Protein AF-A0A6S7GUF4-F1 (afdb_monomer)

Mean predicted aligned error: 10.53 Å

Structure (mmCIF, N/CA/C/O backbone):
data_AF-A0A6S7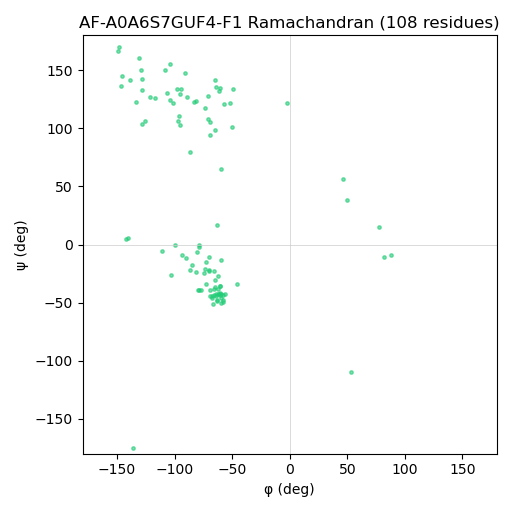GUF4-F1
#
_entry.id   AF-A0A6S7GUF4-F1
#
loop_
_atom_site.group_PDB
_atom_site.id
_atom_site.type_symbol
_atom_site.label_atom_id
_atom_site.label_alt_id
_atom_site.label_comp_id
_atom_site.label_asym_id
_atom_site.label_entity_id
_atom_site.label_seq_id
_atom_site.pdbx_PDB_ins_code
_atom_site.Cartn_x
_atom_site.Cartn_y
_atom_site.Cartn_z
_atom_site.occupancy
_atom_site.B_iso_or_equiv
_atom_site.auth_seq_id
_atom_site.auth_comp_id
_atom_site.auth_asym_id
_atom_site.auth_atom_id
_atom_site.pdbx_PDB_model_num
ATOM 1 N N . MET A 1 1 ? 3.528 -19.645 -3.936 1.00 54.62 1 MET A N 1
ATOM 2 C CA . MET A 1 1 ? 2.900 -18.319 -4.107 1.00 54.62 1 MET A CA 1
ATOM 3 C C . MET A 1 1 ? 3.266 -17.517 -2.875 1.00 54.62 1 MET A C 1
ATOM 5 O O . MET A 1 1 ? 3.161 -18.078 -1.792 1.00 54.62 1 MET A O 1
ATOM 9 N N . LEU A 1 2 ? 3.799 -16.303 -3.027 1.00 72.25 2 LEU A N 1
ATOM 10 C CA . LEU A 1 2 ? 3.967 -15.401 -1.884 1.00 72.25 2 LEU A CA 1
ATOM 11 C C . LEU A 1 2 ? 2.572 -15.053 -1.353 1.00 72.25 2 LEU A C 1
ATOM 13 O O . LEU A 1 2 ? 1.657 -14.829 -2.145 1.00 72.25 2 LEU A O 1
ATOM 17 N N . GLU A 1 3 ? 2.402 -15.078 -0.036 1.00 84.50 3 GLU A N 1
ATOM 18 C CA . GLU A 1 3 ? 1.132 -14.745 0.604 1.00 84.50 3 GLU A CA 1
ATOM 19 C C . GLU A 1 3 ? 0.745 -13.294 0.269 1.00 84.50 3 GLU A C 1
ATOM 21 O O . GLU A 1 3 ? 1.594 -12.404 0.269 1.00 84.50 3 GLU A O 1
ATOM 26 N N . GLY A 1 4 ? -0.519 -13.073 -0.097 1.00 86.19 4 GLY A N 1
ATOM 27 C CA . GLY A 1 4 ? -1.049 -11.748 -0.433 1.00 86.19 4 GLY A CA 1
ATOM 28 C C . GLY A 1 4 ? -0.916 -11.301 -1.895 1.00 86.19 4 GLY A C 1
ATOM 29 O O . GLY A 1 4 ? -1.541 -10.312 -2.261 1.00 86.19 4 GLY A O 1
ATOM 30 N N . PHE A 1 5 ? -0.184 -12.004 -2.766 1.00 90.00 5 PHE A N 1
ATOM 31 C CA . PHE A 1 5 ? -0.144 -11.668 -4.200 1.00 90.00 5 PHE A CA 1
ATOM 32 C C . PHE A 1 5 ? -1.156 -12.475 -5.015 1.00 90.00 5 PHE A C 1
ATOM 34 O O . PHE A 1 5 ? -1.193 -13.699 -4.913 1.00 90.00 5 PHE A O 1
ATOM 41 N N . TYR A 1 6 ? -1.899 -11.810 -5.900 1.00 89.25 6 TYR A N 1
ATOM 42 C CA . TYR A 1 6 ? -2.685 -12.415 -6.974 1.00 89.25 6 TYR A CA 1
ATOM 43 C C . TYR A 1 6 ? -2.336 -11.740 -8.302 1.00 89.25 6 TYR A C 1
ATOM 45 O O . TYR A 1 6 ? -2.788 -10.636 -8.580 1.00 89.25 6 TYR A O 1
ATOM 53 N N . VAL A 1 7 ? -1.541 -12.418 -9.134 1.00 87.75 7 VAL A N 1
ATOM 54 C CA . VAL A 1 7 ? -1.022 -11.864 -10.398 1.00 87.75 7 VAL A CA 1
ATOM 55 C C . VAL A 1 7 ? -0.321 -10.519 -10.140 1.00 87.75 7 VAL A C 1
ATOM 57 O O . VAL A 1 7 ? 0.744 -10.516 -9.529 1.00 87.75 7 VAL A O 1
ATOM 60 N N . ASP A 1 8 ? -0.903 -9.405 -10.574 1.00 86.94 8 ASP A N 1
ATOM 61 C CA . ASP A 1 8 ? -0.401 -8.041 -10.419 1.00 86.94 8 ASP A CA 1
ATOM 62 C C . ASP A 1 8 ? -0.941 -7.314 -9.173 1.00 86.94 8 ASP A C 1
ATOM 64 O O . ASP A 1 8 ? -0.421 -6.257 -8.813 1.00 86.94 8 ASP A O 1
ATOM 68 N N . ASP A 1 9 ? -1.928 -7.886 -8.475 1.00 89.25 9 ASP A N 1
ATOM 69 C CA . ASP A 1 9 ? -2.496 -7.325 -7.250 1.00 89.25 9 ASP A CA 1
ATOM 70 C C . ASP A 1 9 ? -1.738 -7.813 -6.000 1.00 89.25 9 ASP A C 1
ATOM 72 O O . ASP A 1 9 ? -1.620 -9.014 -5.750 1.00 89.25 9 ASP A O 1
ATOM 76 N N . LEU A 1 10 ? -1.286 -6.873 -5.162 1.00 92.56 10 LEU A N 1
ATOM 77 C CA . LEU A 1 10 ? -0.838 -7.131 -3.789 1.00 92.56 10 LEU A CA 1
ATOM 78 C C . LEU A 1 10 ? -1.950 -6.736 -2.808 1.00 92.56 10 LEU A C 1
ATOM 80 O O . LEU A 1 10 ? -2.352 -5.575 -2.747 1.00 92.56 10 LEU A O 1
ATOM 84 N N . VAL A 1 11 ? -2.402 -7.693 -2.002 1.00 92.69 11 VAL A N 1
ATOM 85 C CA . VAL A 1 11 ? -3.376 -7.514 -0.922 1.00 92.69 11 VAL A CA 1
ATOM 86 C C . VAL A 1 11 ? -2.773 -8.064 0.365 1.00 92.69 11 VAL A C 1
ATOM 88 O O . VAL A 1 11 ? -2.651 -9.271 0.548 1.00 92.69 11 VAL A O 1
ATOM 91 N N . SER A 1 12 ? -2.375 -7.167 1.262 1.00 91.81 12 SER A N 1
ATOM 92 C CA . SER A 1 12 ? -1.735 -7.508 2.535 1.00 91.81 12 SER A CA 1
ATOM 93 C C . SER A 1 12 ? -2.094 -6.474 3.604 1.00 91.81 12 SER A C 1
ATOM 95 O O . SER A 1 12 ? -2.664 -5.428 3.294 1.00 91.81 12 SER A O 1
ATOM 97 N N . GLY A 1 13 ? -1.759 -6.764 4.861 1.00 91.94 13 GLY A N 1
ATOM 98 C CA . GLY A 1 13 ? -1.951 -5.870 6.002 1.00 91.94 13 GLY A CA 1
ATOM 99 C C . GLY A 1 13 ? -0.740 -5.838 6.936 1.00 91.94 13 GLY A C 1
ATOM 100 O O . GLY A 1 13 ? 0.291 -6.448 6.654 1.00 91.94 13 GLY A O 1
ATOM 101 N N . GLY A 1 14 ? -0.886 -5.120 8.047 1.00 92.19 14 GLY A N 1
ATOM 102 C CA . GLY A 1 14 ? 0.094 -5.005 9.127 1.00 92.19 14 GLY A CA 1
ATOM 103 C C . GLY A 1 14 ? -0.614 -4.795 10.465 1.00 92.19 14 GLY A C 1
ATOM 104 O O . GLY A 1 14 ? -1.815 -4.525 10.491 1.00 92.19 14 GLY A O 1
ATOM 105 N N . ASN A 1 15 ? 0.111 -4.943 11.576 1.00 94.19 15 ASN A N 1
ATOM 106 C CA . ASN A 1 15 ? -0.472 -4.782 12.914 1.00 94.19 15 ASN A CA 1
ATOM 107 C C . ASN A 1 15 ? -0.576 -3.307 13.323 1.00 94.19 15 ASN A C 1
ATOM 109 O O . ASN A 1 15 ? -1.391 -2.958 14.176 1.00 94.19 15 ASN A O 1
ATOM 113 N N . THR A 1 16 ? 0.259 -2.454 12.727 1.00 95.12 16 THR A N 1
ATOM 114 C CA . THR A 1 16 ? 0.326 -1.012 12.982 1.00 95.12 16 THR A CA 1
ATOM 115 C C . THR A 1 16 ? 0.308 -0.217 11.678 1.00 95.12 16 THR A C 1
ATOM 117 O O . THR A 1 16 ? 0.617 -0.742 10.603 1.00 95.12 16 THR A O 1
ATOM 120 N N . SER A 1 17 ? -0.037 1.069 11.764 1.00 94.31 17 SER A N 1
ATOM 121 C CA . SER A 1 17 ? 0.014 1.986 10.622 1.00 94.31 17 SER A CA 1
ATOM 122 C C . SER A 1 17 ? 1.439 2.102 10.066 1.00 94.31 17 SER A C 1
ATOM 124 O O . SER A 1 17 ? 1.636 2.181 8.855 1.00 94.31 17 SER A O 1
ATOM 126 N N . GLU A 1 18 ? 2.444 2.056 10.939 1.00 94.81 18 GLU A N 1
ATOM 127 C CA . GLU A 1 18 ? 3.860 2.082 10.583 1.00 94.81 18 GLU A CA 1
ATOM 128 C C . GLU A 1 18 ? 4.273 0.845 9.776 1.00 94.81 18 GLU A C 1
ATOM 130 O O . GLU A 1 18 ? 4.957 0.995 8.762 1.00 94.81 18 GLU A O 1
ATOM 135 N N . ASP A 1 19 ? 3.810 -0.352 10.159 1.00 94.88 19 ASP A N 1
ATOM 136 C CA . ASP A 1 19 ? 4.081 -1.589 9.408 1.00 94.88 19 ASP A CA 1
ATOM 137 C C . ASP A 1 19 ? 3.547 -1.494 7.971 1.00 94.88 19 ASP A C 1
ATOM 139 O O . ASP A 1 19 ? 4.209 -1.888 7.009 1.00 94.88 19 ASP A O 1
ATOM 143 N N . VAL A 1 20 ? 2.339 -0.946 7.811 1.00 94.50 20 VAL A N 1
ATOM 144 C CA . VAL A 1 20 ? 1.695 -0.798 6.497 1.00 94.50 20 VAL A CA 1
ATOM 145 C C . VAL A 1 20 ? 2.361 0.307 5.671 1.00 94.50 20 VAL A C 1
ATOM 147 O O . VAL A 1 20 ? 2.476 0.177 4.450 1.00 94.50 20 VAL A O 1
ATOM 150 N N . LEU A 1 21 ? 2.839 1.380 6.307 1.00 93.94 21 LEU A N 1
ATOM 151 C CA . LEU A 1 21 ? 3.608 2.427 5.631 1.00 93.94 21 LEU A CA 1
ATOM 152 C C . LEU A 1 21 ? 4.957 1.901 5.127 1.00 93.94 21 LEU A C 1
ATOM 154 O O . LEU A 1 21 ? 5.350 2.186 3.995 1.00 93.94 21 LEU A O 1
ATOM 158 N N . ASP A 1 22 ? 5.656 1.116 5.945 1.00 94.81 22 ASP A N 1
ATOM 159 C CA . ASP A 1 22 ? 6.893 0.443 5.552 1.00 94.81 22 ASP A CA 1
ATOM 160 C C . ASP A 1 22 ? 6.649 -0.536 4.391 1.00 94.81 22 ASP A C 1
ATOM 162 O O . ASP A 1 22 ? 7.394 -0.525 3.408 1.00 94.81 22 ASP A O 1
ATOM 166 N N . LEU A 1 23 ? 5.553 -1.303 4.435 1.00 94.00 23 LEU A N 1
ATOM 167 C CA . LEU A 1 23 ? 5.131 -2.165 3.328 1.00 94.00 23 LEU A CA 1
ATOM 168 C C . LEU A 1 23 ? 4.911 -1.371 2.030 1.00 94.00 23 LEU A C 1
ATOM 170 O O . LEU A 1 23 ? 5.423 -1.772 0.983 1.00 94.00 23 LEU A O 1
ATOM 174 N N . TYR A 1 24 ? 4.192 -0.246 2.090 1.00 93.88 24 TYR A N 1
ATOM 175 C CA . TYR A 1 24 ? 3.980 0.638 0.939 1.00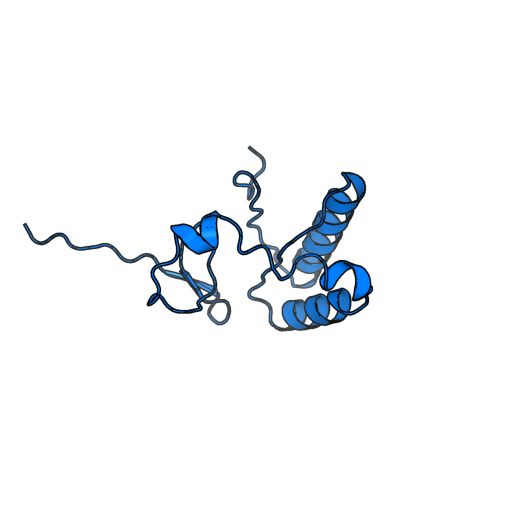 93.88 24 TYR A CA 1
ATOM 176 C C . TYR A 1 24 ? 5.309 1.140 0.356 1.00 93.88 24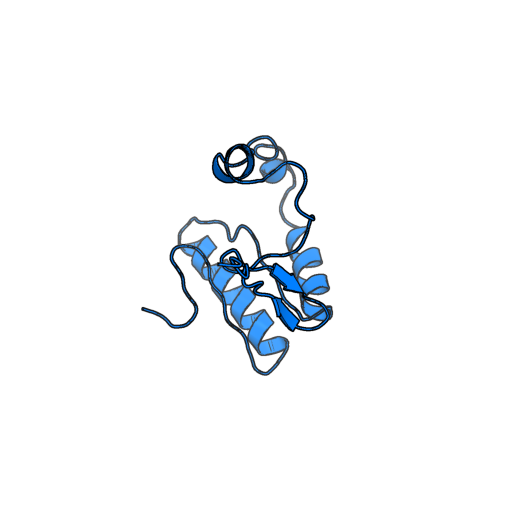 TYR A C 1
ATOM 178 O O . TYR A 1 24 ? 5.546 1.013 -0.847 1.00 93.88 24 TYR A O 1
ATOM 186 N N . ASN A 1 25 ? 6.204 1.655 1.204 1.00 93.75 25 ASN A N 1
ATOM 187 C CA . ASN A 1 25 ? 7.499 2.185 0.771 1.00 93.75 25 ASN A CA 1
ATOM 188 C C . ASN A 1 25 ? 8.373 1.100 0.129 1.00 93.75 25 ASN A C 1
ATOM 190 O O . ASN A 1 25 ? 8.976 1.327 -0.923 1.00 93.75 25 ASN A O 1
ATOM 194 N N . LYS A 1 26 ? 8.403 -0.100 0.720 1.00 94.12 26 LYS A N 1
ATOM 195 C CA . LYS A 1 26 ? 9.110 -1.259 0.163 1.00 94.12 26 LYS A CA 1
ATOM 196 C C . LYS A 1 26 ? 8.525 -1.676 -1.180 1.00 94.12 26 LYS A C 1
ATOM 198 O O . LYS A 1 26 ? 9.283 -1.842 -2.131 1.00 94.12 26 LYS A O 1
ATOM 203 N N . ALA A 1 27 ? 7.203 -1.810 -1.286 1.00 92.75 27 ALA A N 1
ATOM 204 C CA . ALA A 1 27 ? 6.541 -2.176 -2.535 1.00 92.75 27 ALA A CA 1
ATOM 205 C C . ALA A 1 27 ? 6.838 -1.158 -3.645 1.00 92.75 27 ALA A C 1
ATOM 207 O O . ALA A 1 27 ? 7.223 -1.542 -4.749 1.00 92.75 27 ALA A O 1
ATOM 208 N N . ARG A 1 28 ? 6.741 0.140 -3.339 1.00 92.12 28 ARG A N 1
ATOM 209 C CA . ARG A 1 28 ? 7.072 1.221 -4.272 1.00 92.12 28 ARG A CA 1
ATOM 210 C C . ARG A 1 28 ? 8.526 1.149 -4.739 1.00 92.12 28 ARG A C 1
ATOM 212 O O . ARG A 1 28 ? 8.765 1.137 -5.941 1.00 92.12 28 ARG A O 1
ATOM 219 N N . SER A 1 29 ? 9.475 1.033 -3.810 1.00 93.81 29 SER A N 1
ATOM 220 C CA . SER A 1 29 ? 10.904 0.954 -4.134 1.00 93.81 29 SER A CA 1
ATOM 221 C C . SER A 1 29 ? 11.254 -0.282 -4.972 1.00 93.81 29 SER A C 1
ATOM 223 O O . SER A 1 29 ? 12.059 -0.186 -5.896 1.00 93.81 29 SER A O 1
ATOM 225 N N . GLN A 1 30 ? 10.634 -1.435 -4.696 1.00 93.44 30 GLN A N 1
ATOM 226 C CA . GLN A 1 30 ? 10.843 -2.659 -5.479 1.00 93.44 30 GLN A CA 1
ATOM 227 C C . GLN A 1 30 ? 10.255 -2.555 -6.892 1.00 93.44 30 GLN A C 1
ATOM 229 O O . GLN A 1 30 ? 10.878 -3.003 -7.851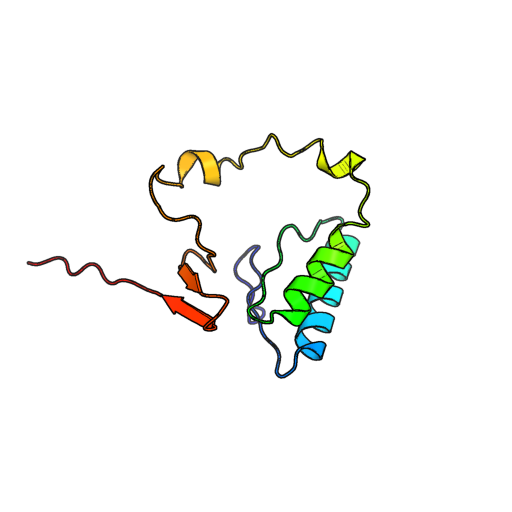 1.00 93.44 30 GLN A O 1
ATOM 234 N N . MET A 1 31 ? 9.083 -1.933 -7.046 1.00 91.94 31 MET A N 1
ATOM 235 C CA . MET A 1 31 ? 8.517 -1.664 -8.372 1.00 91.94 31 MET A CA 1
ATOM 236 C C . MET A 1 31 ? 9.422 -0.715 -9.163 1.00 91.94 31 MET A C 1
ATOM 238 O O . MET A 1 31 ? 9.780 -1.023 -10.299 1.00 91.94 31 MET A O 1
ATOM 242 N N . GLU A 1 32 ? 9.855 0.386 -8.541 1.00 92.94 32 GLU A N 1
ATOM 243 C CA . GLU A 1 32 ? 10.745 1.376 -9.158 1.00 92.94 32 GLU A CA 1
ATOM 244 C C . GLU A 1 32 ? 12.094 0.761 -9.566 1.00 92.94 32 GLU A C 1
ATOM 246 O O . GLU A 1 32 ? 12.573 1.022 -10.671 1.00 92.94 32 GLU A O 1
ATOM 251 N N . SER A 1 33 ? 12.685 -0.107 -8.735 1.00 95.44 33 SER A N 1
ATOM 252 C CA . SER A 1 33 ? 13.946 -0.795 -9.059 1.00 95.44 33 SER A CA 1
ATOM 253 C C . SER A 1 33 ? 13.811 -1.751 -10.250 1.00 95.44 33 SER A C 1
ATOM 255 O O . SER A 1 33 ? 14.754 -1.910 -11.027 1.00 95.44 33 SER A O 1
ATOM 257 N N . GLY A 1 34 ? 12.626 -2.337 -10.436 1.00 92.94 34 GLY A N 1
ATOM 258 C CA . GLY A 1 34 ? 12.272 -3.142 -11.603 1.00 92.94 34 GLY A CA 1
ATOM 259 C C . GLY A 1 34 ? 11.903 -2.328 -12.848 1.00 92.94 34 GLY A C 1
ATOM 260 O O . GLY A 1 34 ? 11.615 -2.922 -13.884 1.00 92.94 34 GLY A O 1
ATOM 261 N N . GLY A 1 35 ? 11.893 -0.992 -12.774 1.00 91.88 35 GLY A N 1
ATOM 262 C CA . GLY A 1 35 ? 11.457 -0.119 -13.869 1.00 91.88 35 GLY A CA 1
ATOM 263 C C . GLY A 1 35 ? 9.935 -0.028 -14.026 1.00 91.88 35 GLY A C 1
ATOM 264 O O . GLY A 1 35 ? 9.449 0.435 -15.057 1.00 91.88 35 GLY A O 1
ATOM 265 N N . PHE A 1 36 ? 9.177 -0.456 -13.016 1.00 88.81 36 PHE A N 1
ATOM 266 C CA . PHE A 1 36 ? 7.721 -0.380 -12.981 1.00 88.81 36 PHE A CA 1
ATOM 267 C C . PHE A 1 36 ? 7.250 0.751 -12.067 1.00 88.81 36 PHE A C 1
ATOM 269 O O . PHE A 1 36 ? 7.914 1.147 -11.111 1.00 88.81 36 PHE A O 1
ATOM 276 N N . ARG A 1 37 ? 6.043 1.253 -12.326 1.00 87.50 37 ARG A N 1
ATOM 277 C CA . ARG A 1 37 ? 5.360 2.182 -11.427 1.00 87.50 37 ARG A CA 1
ATOM 278 C C . ARG A 1 37 ? 4.364 1.416 -10.563 1.00 87.50 37 ARG A C 1
ATOM 280 O O . ARG A 1 37 ? 3.558 0.648 -11.083 1.00 87.50 37 ARG A O 1
ATOM 287 N N . LEU A 1 38 ? 4.353 1.683 -9.258 1.00 88.88 38 LEU A N 1
ATOM 288 C CA . LEU A 1 38 ? 3.230 1.291 -8.407 1.00 88.88 38 LEU A CA 1
ATOM 289 C C . LEU A 1 38 ? 2.017 2.160 -8.782 1.00 88.88 38 LEU A C 1
ATOM 291 O O . LEU A 1 38 ? 1.995 3.358 -8.512 1.00 88.88 38 LEU A O 1
ATOM 295 N N . HIS A 1 39 ? 1.045 1.584 -9.493 1.00 83.69 39 HIS A N 1
ATOM 296 C CA . HIS A 1 39 ? -0.022 2.362 -10.134 1.00 83.69 39 HIS A CA 1
ATOM 297 C C . HIS A 1 39 ? -1.116 2.847 -9.181 1.00 83.69 39 HIS A C 1
ATOM 299 O O . HIS A 1 39 ? -1.656 3.933 -9.386 1.00 83.69 39 HIS A O 1
ATOM 305 N N . LYS A 1 40 ? -1.516 2.019 -8.211 1.00 86.00 40 LYS A N 1
ATOM 306 C CA . LYS A 1 40 ? -2.607 2.315 -7.275 1.00 86.00 40 LYS A CA 1
ATOM 307 C C . LYS A 1 40 ? -2.297 1.686 -5.926 1.00 86.00 40 LYS A C 1
ATOM 309 O O . LYS A 1 40 ? -1.930 0.517 -5.873 1.00 86.00 40 LYS A O 1
ATOM 314 N N . TRP A 1 41 ? -2.530 2.437 -4.857 1.00 90.62 41 TRP A N 1
ATOM 315 C CA . TRP A 1 41 ? -2.494 1.940 -3.487 1.00 90.62 41 TRP A CA 1
ATOM 316 C C . TRP A 1 41 ? -3.784 2.321 -2.761 1.00 90.62 41 TRP A C 1
ATOM 318 O O . TRP A 1 41 ? -4.328 3.405 -2.972 1.00 90.62 41 TRP A O 1
ATOM 328 N N . LYS A 1 42 ? -4.297 1.425 -1.916 1.00 91.31 42 LYS A N 1
ATOM 329 C CA . LYS A 1 42 ? -5.501 1.652 -1.106 1.00 91.31 42 LYS A CA 1
ATOM 330 C C . LYS A 1 42 ? -5.286 1.085 0.287 1.00 91.31 42 LYS A C 1
ATOM 33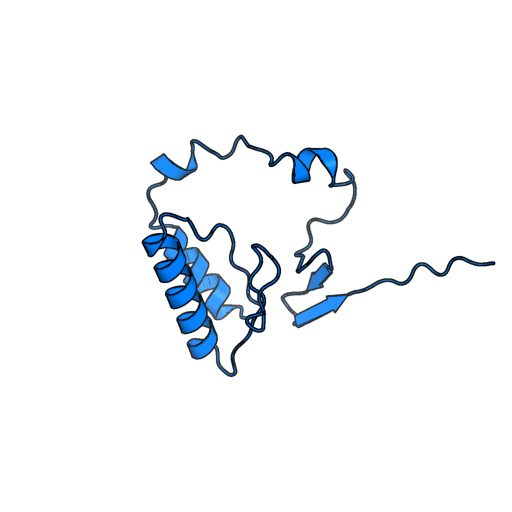2 O O . LYS A 1 42 ? -4.705 0.018 0.433 1.00 91.31 42 LYS A O 1
ATOM 337 N N . THR A 1 43 ? -5.789 1.787 1.296 1.00 93.12 43 THR A N 1
ATOM 338 C CA . THR A 1 43 ? -5.709 1.371 2.700 1.00 93.12 43 THR A CA 1
ATOM 339 C C . THR A 1 43 ? -6.959 1.813 3.461 1.00 93.12 43 THR A C 1
ATOM 341 O O . THR A 1 43 ? -7.543 2.863 3.162 1.00 93.12 43 THR A O 1
ATOM 344 N N . ASN A 1 44 ? -7.400 0.990 4.414 1.00 93.94 44 ASN A N 1
ATOM 345 C CA . ASN A 1 44 ? -8.486 1.289 5.354 1.00 93.94 44 ASN A CA 1
ATOM 346 C C . ASN A 1 44 ? -8.070 2.369 6.379 1.00 93.94 44 ASN A C 1
ATOM 348 O O . ASN A 1 44 ? -8.933 3.096 6.879 1.00 93.94 44 ASN A O 1
ATOM 352 N N . ASP A 1 45 ? -6.769 2.565 6.597 1.00 94.25 45 ASP A N 1
ATOM 353 C CA . ASP A 1 45 ? -6.222 3.554 7.523 1.00 94.25 45 ASP A CA 1
ATOM 354 C C . ASP A 1 45 ? -6.346 5.000 6.977 1.00 94.25 45 ASP A C 1
ATOM 356 O O . ASP A 1 45 ? -5.770 5.329 5.933 1.00 94.25 45 ASP A O 1
ATOM 360 N N . PRO A 1 46 ? -7.093 5.897 7.652 1.00 92.12 46 PRO A N 1
ATOM 361 C CA . PRO A 1 46 ? -7.275 7.277 7.204 1.00 92.12 46 PRO A CA 1
ATOM 362 C C . PRO A 1 46 ? -5.990 8.108 7.213 1.00 92.12 46 PRO A C 1
ATOM 364 O O . PRO A 1 46 ? -5.803 8.923 6.309 1.00 92.12 46 PRO A O 1
ATOM 367 N N . THR A 1 47 ? -5.115 7.894 8.193 1.00 91.75 47 THR A N 1
ATOM 368 C CA . THR A 1 47 ? -3.850 8.616 8.341 1.00 91.75 47 THR A CA 1
ATOM 369 C C . THR A 1 47 ? -2.915 8.250 7.195 1.00 91.75 47 THR A C 1
ATOM 371 O O . THR A 1 47 ? -2.364 9.125 6.529 1.00 91.75 47 THR A O 1
ATOM 374 N N . LEU A 1 48 ? -2.806 6.956 6.880 1.00 92.12 48 LEU A N 1
ATOM 375 C CA . LEU A 1 48 ? -1.990 6.501 5.754 1.00 92.12 48 LEU A CA 1
ATOM 376 C C . LEU A 1 48 ? -2.540 6.966 4.409 1.00 92.12 48 LEU A C 1
ATOM 378 O O . LEU A 1 48 ? -1.758 7.354 3.543 1.00 92.12 48 LEU A O 1
ATOM 382 N N . ARG A 1 49 ? -3.868 6.987 4.226 1.00 90.62 49 ARG A N 1
ATOM 383 C CA . ARG A 1 49 ? -4.470 7.554 3.006 1.00 90.62 49 ARG A CA 1
ATOM 384 C C . ARG A 1 49 ? -4.044 9.003 2.786 1.00 90.62 49 ARG A C 1
ATOM 386 O O . ARG A 1 49 ? -3.737 9.369 1.653 1.00 90.62 49 ARG A O 1
ATOM 393 N N . GLN A 1 50 ? -4.026 9.813 3.844 1.00 88.50 50 GLN A N 1
ATOM 394 C CA . GLN A 1 50 ? -3.594 11.203 3.746 1.00 88.50 50 GLN A CA 1
ATOM 395 C C . GLN A 1 50 ? -2.097 11.302 3.419 1.00 88.50 50 GLN A C 1
ATOM 397 O O . GLN A 1 50 ? -1.742 11.934 2.425 1.00 88.50 50 GLN A O 1
ATOM 402 N N . ASN A 1 51 ? -1.245 10.610 4.183 1.00 87.19 51 ASN A N 1
ATOM 403 C CA . ASN A 1 51 ? 0.212 10.639 4.010 1.00 87.19 51 ASN A CA 1
ATOM 404 C C . ASN A 1 51 ? 0.640 10.204 2.599 1.00 87.19 51 ASN A C 1
ATOM 406 O O . ASN A 1 51 ? 1.489 10.833 1.968 1.00 87.19 51 ASN A O 1
ATOM 410 N N . ILE A 1 52 ? 0.031 9.135 2.076 1.00 87.50 52 ILE A N 1
ATOM 411 C CA . ILE A 1 52 ? 0.354 8.605 0.747 1.00 87.50 52 ILE A CA 1
ATOM 412 C C . ILE A 1 52 ? -0.104 9.580 -0.344 1.00 87.50 52 ILE A C 1
ATOM 414 O O . ILE A 1 52 ? 0.678 9.887 -1.242 1.00 87.50 52 ILE A O 1
ATOM 418 N N . CYS A 1 53 ? -1.314 10.139 -0.232 1.00 83.00 53 CYS A N 1
ATOM 419 C CA . CYS A 1 53 ? -1.834 11.130 -1.180 1.00 83.00 53 CYS A CA 1
ATOM 420 C C . CYS A 1 53 ? -0.969 12.400 -1.236 1.00 83.00 53 CYS A C 1
ATOM 422 O O . CYS A 1 53 ? -0.796 12.989 -2.300 1.00 83.00 53 CYS A O 1
ATOM 424 N N . GLU A 1 54 ? -0.408 12.830 -0.105 1.00 81.00 54 GLU A N 1
ATOM 425 C CA . GLU A 1 54 ? 0.544 13.942 -0.066 1.00 81.00 54 GLU A CA 1
ATOM 426 C C . GLU A 1 54 ? 1.858 13.574 -0.776 1.00 81.00 54 GLU A C 1
ATOM 428 O O . GLU A 1 54 ? 2.307 14.331 -1.633 1.00 81.00 54 GLU A O 1
ATOM 433 N N . SER A 1 55 ? 2.395 12.372 -0.537 1.00 76.38 55 SER A N 1
ATOM 434 C CA . SER A 1 55 ? 3.644 11.889 -1.157 1.00 76.38 55 SER A CA 1
ATOM 435 C C . SER A 1 55 ? 3.580 11.684 -2.679 1.00 76.38 55 SER A C 1
ATOM 437 O O . SER A 1 55 ? 4.608 11.663 -3.358 1.00 76.38 55 SER A O 1
ATOM 439 N N . GLU A 1 56 ? 2.383 11.490 -3.237 1.00 72.44 56 GLU A N 1
ATOM 440 C CA . GLU A 1 56 ? 2.181 11.296 -4.677 1.00 72.44 56 GLU A CA 1
ATOM 441 C C . GLU A 1 56 ? 2.082 12.623 -5.450 1.00 72.44 56 GLU A C 1
ATOM 443 O O . GLU A 1 56 ? 2.282 12.635 -6.666 1.00 72.44 56 GLU A O 1
ATOM 448 N N . LYS A 1 57 ? 1.824 13.751 -4.769 1.00 64.00 57 LYS A N 1
ATOM 449 C CA . LYS A 1 57 ? 1.720 15.084 -5.399 1.00 64.00 57 LYS A CA 1
ATOM 450 C C . LYS A 1 57 ? 3.067 15.668 -5.819 1.00 64.00 57 LYS A C 1
ATOM 452 O O . LYS A 1 57 ? 3.099 16.510 -6.711 1.00 64.00 57 LYS A O 1
ATOM 457 N N . ASP A 1 58 ? 4.158 15.194 -5.225 1.00 55.41 58 ASP A N 1
ATOM 458 C CA . ASP A 1 58 ? 5.520 15.634 -5.544 1.00 55.41 58 ASP A CA 1
ATOM 459 C C . ASP A 1 58 ? 6.080 14.996 -6.832 1.00 55.41 58 ASP A C 1
ATOM 461 O O . ASP A 1 58 ? 7.198 15.299 -7.254 1.00 55.41 58 ASP A O 1
ATOM 465 N N . VAL A 1 59 ? 5.311 14.125 -7.502 1.00 57.38 59 VAL A N 1
ATOM 466 C CA . VAL A 1 59 ? 5.699 13.535 -8.790 1.00 57.38 59 VAL A CA 1
ATOM 467 C C . VAL A 1 59 ? 5.379 14.525 -9.925 1.00 57.38 59 VAL A C 1
ATOM 469 O O . VAL A 1 59 ? 4.218 14.909 -10.080 1.00 57.38 59 VAL A O 1
ATOM 472 N N . PRO A 1 60 ? 6.357 14.935 -10.763 1.00 44.88 60 PRO 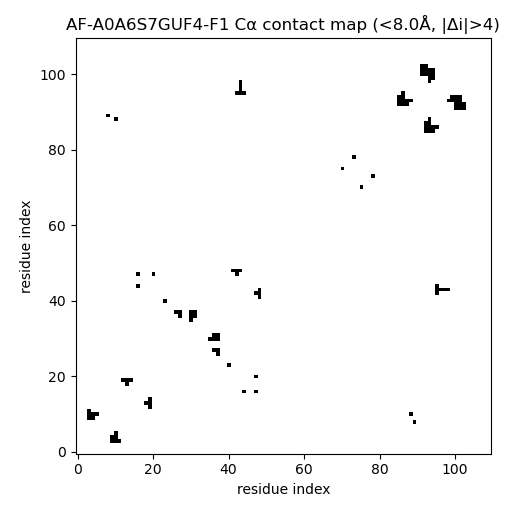A N 1
ATOM 473 C CA . PRO A 1 60 ? 6.145 15.941 -11.800 1.00 44.88 60 PRO A CA 1
ATOM 474 C C . PRO A 1 60 ? 4.949 15.635 -12.712 1.00 44.88 60 PRO A C 1
ATOM 476 O O . PRO A 1 60 ? 4.903 14.633 -13.429 1.00 44.88 60 PRO A O 1
ATOM 479 N N . GLN A 1 61 ? 4.010 16.581 -12.750 1.00 44.47 61 GLN A N 1
ATOM 480 C CA . GLN A 1 61 ? 2.744 16.528 -13.489 1.00 44.47 61 GLN A CA 1
ATOM 481 C C . GLN A 1 61 ? 2.905 16.356 -15.015 1.00 44.47 61 GLN A C 1
ATOM 483 O O . GLN A 1 61 ? 1.961 15.994 -15.717 1.00 44.47 61 GLN A O 1
ATOM 488 N N . GLN A 1 62 ? 4.121 16.551 -15.536 1.00 44.94 62 GLN A N 1
ATOM 489 C CA . GLN A 1 62 ? 4.467 16.366 -16.949 1.00 44.94 62 GLN A CA 1
ATOM 490 C C . GLN A 1 62 ? 4.468 14.892 -17.395 1.00 44.94 62 GLN A C 1
ATOM 492 O O . GLN A 1 62 ? 4.258 14.625 -18.572 1.00 44.94 62 GLN A O 1
ATOM 497 N N . VAL A 1 63 ? 4.623 13.939 -16.468 1.00 48.09 63 VAL A N 1
ATOM 498 C CA . VAL A 1 63 ? 4.467 12.493 -16.740 1.00 48.09 63 VAL A CA 1
ATOM 499 C C . VAL A 1 63 ? 2.998 12.058 -16.601 1.00 48.09 63 VAL A C 1
ATOM 501 O O . VAL A 1 63 ? 2.578 11.055 -17.169 1.00 48.09 63 VAL A O 1
ATOM 504 N N . ILE A 1 64 ? 2.199 12.830 -15.856 1.00 45.91 64 ILE A N 1
ATOM 505 C CA . ILE A 1 64 ? 0.800 12.524 -15.515 1.00 45.91 64 ILE A CA 1
ATOM 506 C C . ILE A 1 64 ? -0.140 12.852 -16.686 1.00 45.91 64 ILE A C 1
ATOM 508 O O . ILE A 1 64 ? -1.023 12.06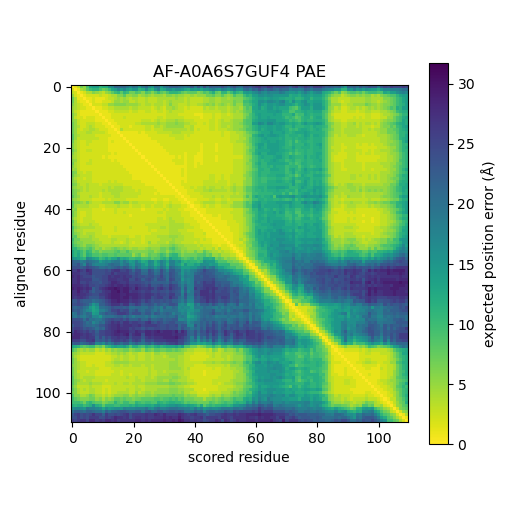4 -17.005 1.00 45.91 64 ILE A O 1
ATOM 512 N N . ARG A 1 65 ? 0.097 13.960 -17.398 1.00 37.31 65 ARG A N 1
ATOM 513 C CA . ARG A 1 65 ? -0.782 14.428 -18.488 1.00 37.31 65 ARG A CA 1
ATOM 514 C C . ARG A 1 65 ? -0.714 13.594 -19.781 1.00 37.31 65 ARG A C 1
ATOM 516 O O . ARG A 1 65 ? -1.588 13.727 -20.626 1.00 37.31 65 ARG A O 1
ATOM 523 N N . GLY A 1 66 ? 0.297 12.741 -19.954 1.00 37.16 66 GLY A N 1
ATOM 524 C CA . GLY A 1 66 ? 0.445 11.919 -21.164 1.00 37.16 66 GLY A CA 1
ATOM 525 C C . GLY A 1 66 ? -0.421 10.654 -21.213 1.00 37.16 66 GLY A C 1
ATOM 526 O O . GLY A 1 66 ? -0.383 9.964 -22.222 1.00 37.16 66 GLY A O 1
ATOM 527 N N . LEU A 1 67 ? -1.138 10.308 -20.135 1.00 46.91 67 LEU A N 1
ATOM 528 C CA . LEU A 1 67 ? -1.735 8.971 -19.962 1.00 46.91 67 LEU A CA 1
ATOM 529 C C . LEU A 1 67 ? -3.146 8.974 -19.345 1.00 46.91 67 LEU A C 1
ATOM 531 O O . LEU A 1 67 ? -3.694 7.908 -19.074 1.00 46.91 67 LEU A O 1
ATOM 535 N N . GLU A 1 68 ? -3.760 10.139 -19.116 1.00 47.44 68 GLU A N 1
ATOM 536 C CA . GLU A 1 68 ? -5.152 10.205 -18.629 1.00 47.44 68 GLU A CA 1
ATOM 537 C C . GLU A 1 68 ? -6.182 9.756 -19.687 1.00 47.44 68 GLU A C 1
ATOM 539 O O . GLU A 1 68 ? -7.340 9.523 -19.343 1.00 47.44 68 GLU A O 1
ATOM 544 N N . GLU A 1 69 ? -5.767 9.577 -20.946 1.00 45.25 69 GLU A N 1
ATOM 545 C CA . GLU A 1 69 ? -6.643 9.172 -22.057 1.00 45.25 69 GLU A CA 1
ATOM 546 C C . GLU A 1 69 ? -6.748 7.653 -22.264 1.00 45.25 69 GLU A C 1
ATOM 548 O O . GLU A 1 69 ? -7.670 7.196 -22.939 1.00 45.25 69 GLU A O 1
ATOM 553 N N . ASP A 1 70 ? -5.902 6.840 -21.625 1.00 47.88 70 ASP A N 1
ATOM 554 C CA . ASP A 1 70 ? -6.017 5.388 -21.744 1.00 47.88 70 ASP A CA 1
ATOM 555 C C . ASP A 1 70 ? -6.997 4.851 -20.697 1.00 47.88 70 ASP A C 1
ATOM 557 O O . ASP A 1 70 ? -6.634 4.299 -19.648 1.00 47.88 70 ASP A O 1
ATOM 561 N N . GLU A 1 71 ? -8.293 4.976 -20.998 1.00 53.25 71 GLU A N 1
ATOM 562 C CA . GLU A 1 71 ? -9.272 4.026 -20.482 1.00 53.25 71 GLU A CA 1
ATOM 563 C C . GLU A 1 71 ? -8.751 2.616 -20.777 1.00 53.25 71 GLU A C 1
ATOM 565 O O . GLU A 1 71 ? -8.833 2.118 -21.899 1.00 53.25 71 GLU A O 1
ATOM 570 N N . THR A 1 72 ? -8.177 1.962 -19.765 1.00 62.50 72 THR A N 1
ATOM 571 C CA . THR A 1 72 ? -7.684 0.591 -19.896 1.00 62.50 72 THR A CA 1
ATOM 572 C C . THR A 1 72 ? -8.788 -0.252 -20.535 1.00 62.50 72 THR A C 1
ATOM 574 O O . THR A 1 72 ? -9.931 -0.163 -20.095 1.00 62.50 72 THR A O 1
ATOM 577 N N . TYR A 1 73 ? -8.478 -1.077 -21.540 1.00 63.03 73 TYR A N 1
ATOM 578 C CA . TYR A 1 73 ? -9.463 -1.899 -22.269 1.00 63.03 73 TYR A CA 1
ATOM 579 C C . TYR A 1 73 ? -10.455 -2.636 -21.341 1.00 63.03 73 TYR A C 1
ATOM 581 O O . TYR A 1 73 ? -11.643 -2.760 -21.633 1.00 63.03 73 TYR A O 1
ATOM 589 N N . ALA A 1 74 ? -9.986 -3.053 -20.163 1.00 59.09 74 ALA A N 1
ATOM 590 C CA . ALA A 1 74 ? -10.814 -3.622 -19.105 1.00 59.09 74 ALA A CA 1
ATOM 591 C C . ALA A 1 74 ? -11.909 -2.665 -18.585 1.00 59.09 74 ALA A C 1
ATOM 593 O O . ALA A 1 74 ? -13.048 -3.085 -18.405 1.00 59.09 74 ALA A O 1
ATOM 594 N N . LYS A 1 75 ? -11.608 -1.379 -18.364 1.00 58.75 75 LYS A N 1
ATOM 595 C CA . LYS A 1 75 ? -12.591 -0.375 -17.925 1.00 58.75 75 LYS A CA 1
ATOM 596 C C . LYS A 1 75 ? -13.679 -0.144 -18.970 1.00 58.75 75 LYS A C 1
ATOM 598 O O . LYS A 1 75 ? -14.849 -0.114 -18.602 1.00 58.75 75 LYS A O 1
ATOM 603 N N . SER A 1 76 ? -13.312 -0.028 -20.245 1.00 61.88 76 SER A N 1
ATOM 604 C CA . SER A 1 76 ? -14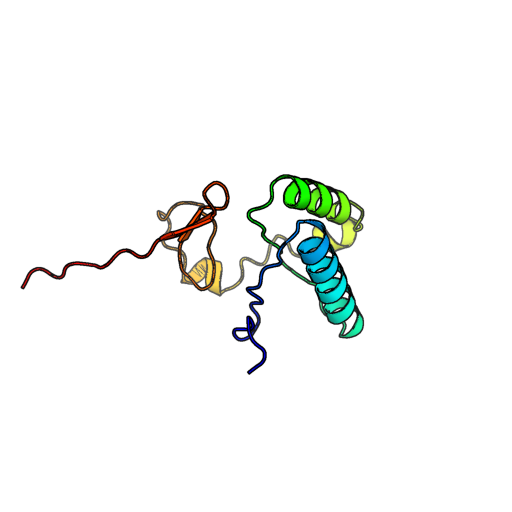.281 0.258 -21.311 1.00 61.88 76 SER A CA 1
ATOM 605 C C . SER A 1 76 ? -15.162 -0.944 -21.670 1.00 61.88 76 SER A C 1
ATOM 607 O O . SER A 1 76 ? -16.271 -0.763 -22.170 1.00 61.88 76 SER A O 1
ATOM 609 N N . LYS A 1 77 ? -14.704 -2.180 -21.409 1.00 57.03 77 LYS A N 1
ATOM 610 C CA . LYS A 1 77 ? -15.446 -3.412 -21.740 1.00 57.03 77 LYS A CA 1
ATOM 611 C C . LYS A 1 77 ? -16.130 -4.106 -20.560 1.00 57.03 77 LYS A C 1
ATOM 613 O O . LYS A 1 77 ? -17.106 -4.811 -20.794 1.00 57.03 77 LYS A O 1
ATOM 618 N N . LEU A 1 78 ? -15.646 -3.942 -19.326 1.00 57.41 78 LEU A N 1
ATOM 619 C CA . LEU A 1 78 ? -16.107 -4.731 -18.169 1.00 57.41 78 LEU A CA 1
ATOM 620 C C . LEU A 1 78 ? -16.906 -3.932 -17.133 1.00 57.41 78 LEU A C 1
ATOM 622 O O . LEU A 1 78 ? -17.402 -4.528 -16.180 1.00 57.41 78 LEU A O 1
ATOM 626 N N . VAL A 1 79 ? -17.028 -2.608 -17.267 1.00 50.97 79 VAL A N 1
ATOM 627 C CA . VAL A 1 79 ? -17.789 -1.786 -16.314 1.00 50.97 79 VAL A CA 1
ATOM 628 C C . VAL A 1 79 ? -19.203 -1.557 -16.860 1.00 50.97 79 VAL A C 1
ATOM 630 O O . VAL A 1 79 ? -19.362 -0.820 -17.833 1.00 50.97 79 VAL A O 1
ATOM 633 N N . PRO A 1 80 ? -20.258 -2.138 -16.254 1.00 45.69 80 PRO A N 1
ATOM 634 C CA . PRO A 1 80 ? -21.627 -1.751 -16.567 1.00 45.69 80 PRO A CA 1
ATOM 635 C C . PRO A 1 80 ? -21.797 -0.272 -16.213 1.00 45.69 80 PRO A C 1
ATOM 637 O O . PRO A 1 80 ? -21.440 0.130 -15.102 1.00 45.69 80 PRO A O 1
ATOM 640 N N . GLN A 1 81 ? -22.374 0.527 -17.115 1.00 50.81 81 GLN A N 1
ATOM 641 C CA . GLN A 1 81 ? -22.562 1.984 -16.974 1.00 50.81 81 GLN A CA 1
ATOM 642 C C . GLN A 1 81 ? -23.482 2.415 -15.804 1.00 50.81 81 GLN A C 1
ATOM 644 O O . GLN A 1 81 ? -23.972 3.541 -15.765 1.00 50.81 81 GLN A O 1
ATOM 649 N N . SER A 1 82 ? -23.747 1.541 -14.830 1.00 48.62 82 SER A N 1
ATOM 650 C CA . SER A 1 82 ? -24.685 1.784 -13.728 1.00 48.62 82 SER A CA 1
ATOM 651 C C . SER A 1 82 ? -24.241 1.207 -12.371 1.00 48.62 82 SER A C 1
ATOM 653 O O . SER A 1 82 ? -24.982 1.310 -11.399 1.00 48.62 82 SER A O 1
ATOM 655 N N . GLY A 1 83 ? -23.041 0.627 -12.248 1.00 41.19 83 GLY A N 1
ATOM 656 C CA . GLY A 1 83 ? -22.569 0.030 -10.991 1.00 41.19 83 GLY A CA 1
ATOM 657 C C . GLY A 1 83 ? -21.668 0.969 -10.190 1.00 41.19 83 GLY A C 1
ATOM 658 O O . GLY A 1 83 ? -20.525 1.177 -10.579 1.00 41.19 83 GLY A O 1
ATOM 659 N N . THR A 1 84 ? -22.187 1.523 -9.090 1.00 44.03 84 THR A N 1
ATOM 660 C CA . THR A 1 84 ? -21.511 2.283 -8.012 1.00 44.03 84 THR A CA 1
ATOM 661 C C . THR A 1 84 ? -19.984 2.440 -8.119 1.00 44.03 84 THR A C 1
ATOM 663 O O . THR A 1 84 ? -19.252 1.449 -8.053 1.00 44.03 84 THR A O 1
ATOM 666 N N . LYS A 1 85 ? -19.516 3.702 -8.152 1.00 62.59 85 LYS A N 1
ATOM 667 C CA . LYS A 1 85 ? -18.126 4.154 -7.914 1.00 62.59 85 LYS A CA 1
ATOM 668 C C . LYS A 1 85 ? -17.640 3.758 -6.502 1.00 62.59 85 LYS A C 1
ATOM 670 O O . LYS A 1 85 ? -17.458 4.612 -5.643 1.00 62.59 85 LYS A O 1
ATOM 675 N N . GLY A 1 86 ? -17.526 2.465 -6.230 1.00 71.88 86 GLY A N 1
ATOM 676 C CA . GLY A 1 86 ? -17.068 1.913 -4.960 1.00 71.88 86 GLY A CA 1
ATOM 677 C C . GLY A 1 86 ? -15.678 1.310 -5.094 1.00 71.88 86 GLY A C 1
ATOM 678 O O . GLY A 1 86 ? -15.302 0.818 -6.161 1.00 71.88 86 GLY A O 1
ATOM 679 N N . GLU A 1 87 ? -14.921 1.336 -4.002 1.00 87.06 87 GLU A N 1
ATOM 680 C CA . GLU A 1 87 ? -13.627 0.673 -3.932 1.00 87.06 87 GLU A CA 1
ATOM 681 C C . GLU A 1 87 ? -13.795 -0.843 -4.063 1.00 87.06 87 GLU A C 1
ATOM 683 O O . GLU A 1 87 ? -14.759 -1.436 -3.571 1.00 87.06 87 GLU A O 1
ATOM 688 N N . LYS A 1 88 ? -12.859 -1.472 -4.773 1.00 89.44 88 LYS A N 1
ATOM 689 C CA . LYS A 1 88 ? -12.828 -2.917 -4.986 1.00 89.44 88 LYS A CA 1
ATOM 690 C C . LYS A 1 88 ? -11.458 -3.487 -4.652 1.00 89.44 88 LYS A C 1
ATOM 692 O O . LYS A 1 88 ? -10.454 -2.801 -4.861 1.00 89.44 88 LYS A O 1
ATOM 697 N N . VAL A 1 89 ? -11.460 -4.738 -4.206 1.00 90.56 89 VAL A N 1
ATOM 698 C CA . VAL A 1 89 ? -10.294 -5.601 -3.992 1.00 90.56 89 VAL A CA 1
ATOM 699 C C . VAL A 1 89 ? -10.607 -6.963 -4.611 1.00 90.56 89 VAL A C 1
ATOM 701 O O . VAL A 1 89 ? -11.649 -7.542 -4.314 1.00 90.56 89 VAL A O 1
ATOM 704 N N . LEU A 1 90 ? -9.775 -7.433 -5.547 1.00 89.88 90 LEU A N 1
ATOM 705 C CA . LEU A 1 90 ? -9.962 -8.720 -6.241 1.00 89.88 90 LEU A CA 1
ATOM 706 C C . LEU A 1 90 ? -11.380 -8.921 -6.827 1.00 89.88 90 LEU A C 1
ATOM 708 O O . LEU A 1 90 ? -11.968 -9.996 -6.754 1.00 89.88 90 LEU A O 1
ATOM 712 N N . GLY A 1 91 ? -11.973 -7.853 -7.371 1.00 88.31 91 GLY A N 1
ATOM 713 C CA . GLY A 1 91 ? -13.328 -7.867 -7.942 1.00 88.31 91 GLY A CA 1
ATOM 714 C C . GLY A 1 91 ? -14.477 -7.724 -6.932 1.00 88.31 91 GLY A C 1
ATOM 715 O O . GLY A 1 91 ? -15.604 -7.447 -7.345 1.00 88.31 91 GLY A O 1
ATOM 716 N N . LEU A 1 92 ? -14.202 -7.818 -5.629 1.00 89.88 92 LEU A N 1
ATOM 717 C CA . LEU A 1 92 ? -15.185 -7.674 -4.555 1.00 89.88 92 LEU A CA 1
ATOM 718 C C . LEU A 1 92 ? -15.286 -6.230 -4.075 1.00 89.88 92 LEU A C 1
ATOM 720 O O . LEU A 1 92 ? -14.299 -5.497 -4.072 1.00 89.88 92 LEU A O 1
ATOM 724 N N . ALA A 1 93 ? -16.479 -5.815 -3.652 1.00 91.12 93 ALA A N 1
ATOM 725 C CA . ALA A 1 93 ? -16.682 -4.485 -3.088 1.00 91.12 93 ALA A CA 1
ATOM 726 C C . ALA A 1 93 ? -16.028 -4.395 -1.703 1.00 91.12 93 ALA A C 1
ATOM 728 O O . ALA A 1 93 ? -16.317 -5.213 -0.828 1.00 91.12 93 ALA A O 1
ATOM 729 N N . TRP A 1 94 ? -15.190 -3.379 -1.495 1.00 92.50 94 TRP A N 1
ATOM 730 C CA . TRP A 1 94 ? -14.503 -3.130 -0.230 1.00 92.50 94 TRP A CA 1
ATOM 731 C C . TRP A 1 94 ? -14.935 -1.789 0.354 1.00 92.50 94 TRP A C 1
ATOM 733 O O . TRP A 1 94 ? -14.875 -0.748 -0.300 1.00 92.50 94 TRP A O 1
ATOM 743 N N . ASN A 1 95 ? -15.387 -1.811 1.602 1.00 91.44 95 ASN A N 1
ATOM 744 C CA . ASN A 1 95 ? -15.674 -0.615 2.372 1.00 91.44 95 ASN A CA 1
ATOM 745 C C . ASN A 1 95 ? -14.453 -0.263 3.225 1.00 91.44 95 ASN A C 1
ATOM 747 O O . ASN A 1 95 ? -14.252 -0.867 4.275 1.00 91.44 95 ASN A O 1
ATOM 751 N N . LEU A 1 96 ? -13.687 0.741 2.790 1.00 90.25 96 LEU A N 1
ATOM 752 C CA . LEU A 1 96 ? -12.477 1.209 3.476 1.00 90.25 96 LEU A CA 1
ATOM 753 C C . LEU A 1 96 ? -12.730 1.762 4.882 1.00 90.25 96 LEU A C 1
ATOM 755 O O . LEU A 1 96 ? -11.820 1.764 5.700 1.00 90.25 96 LEU A O 1
ATOM 759 N N . GLN A 1 97 ? -13.929 2.282 5.156 1.00 90.06 97 GLN A N 1
ATOM 760 C CA . GLN A 1 97 ? -14.221 2.934 6.433 1.00 90.06 97 GLN A CA 1
ATOM 761 C C . GLN A 1 97 ? -14.515 1.921 7.538 1.00 90.06 97 GLN A C 1
ATOM 763 O O . GLN A 1 97 ? -14.089 2.106 8.671 1.00 90.06 97 GLN A O 1
ATOM 768 N N . ASN A 1 98 ? -15.230 0.850 7.191 1.00 91.94 98 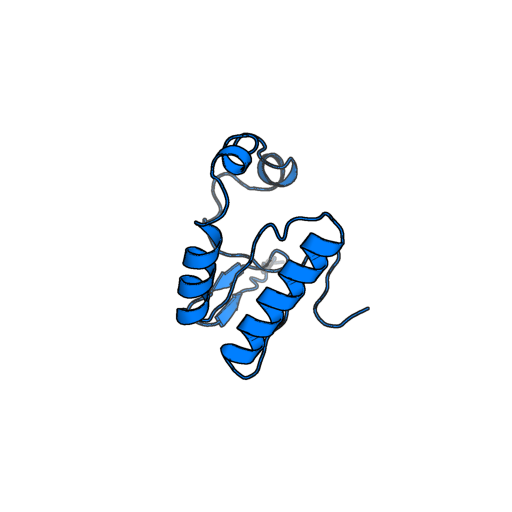ASN A N 1
ATOM 769 C CA . ASN A 1 98 ? -15.583 -0.216 8.131 1.00 91.94 98 ASN A CA 1
ATOM 770 C C . ASN A 1 98 ? -14.669 -1.438 8.004 1.00 91.94 98 ASN A C 1
ATOM 772 O O . ASN A 1 98 ? -14.918 -2.435 8.668 1.00 91.94 98 ASN A O 1
ATOM 776 N N . ASP A 1 99 ? -13.703 -1.388 7.089 1.00 92.06 99 ASP A N 1
ATOM 777 C CA . ASP A 1 99 ? -12.836 -2.495 6.698 1.00 92.06 99 ASP A CA 1
ATOM 778 C C . ASP A 1 99 ? -13.583 -3.817 6.455 1.00 92.06 99 ASP A C 1
ATOM 780 O O . ASP A 1 99 ? -13.353 -4.846 7.085 1.00 92.06 99 ASP A O 1
ATOM 784 N N . THR A 1 100 ? -14.563 -3.773 5.550 1.00 93.56 100 THR A N 1
ATOM 785 C CA . THR A 1 100 ? -15.415 -4.933 5.242 1.00 93.56 100 THR A CA 1
ATOM 786 C C . THR A 1 100 ? -15.469 -5.202 3.751 1.00 93.56 100 THR A C 1
ATOM 788 O O . THR A 1 100 ? -15.708 -4.295 2.950 1.00 93.56 100 THR A O 1
ATOM 791 N N . ILE A 1 101 ? -15.294 -6.467 3.373 1.00 91.38 101 ILE A N 1
ATOM 792 C CA . ILE A 1 101 ? -15.492 -6.951 2.005 1.00 91.38 101 ILE A CA 1
ATOM 793 C C . ILE A 1 101 ? -16.909 -7.517 1.908 1.00 91.38 101 ILE A C 1
ATOM 795 O O . ILE A 1 101 ? -17.324 -8.308 2.754 1.00 91.38 101 ILE A O 1
ATOM 799 N N . ARG A 1 102 ? -17.674 -7.101 0.894 1.00 88.00 102 ARG A N 1
ATOM 800 C CA . ARG A 1 102 ? -19.043 -7.586 0.675 1.00 88.00 102 ARG A CA 1
ATOM 801 C C . ARG A 1 102 ? -19.095 -8.540 -0.505 1.00 88.00 102 ARG A C 1
ATOM 803 O O . ARG A 1 102 ? -18.644 -8.208 -1.601 1.00 88.00 102 ARG A O 1
ATOM 810 N N . PHE A 1 103 ? -19.726 -9.684 -0.273 1.00 86.50 103 PHE A N 1
ATOM 811 C CA . PHE A 1 103 ? -20.081 -10.658 -1.292 1.00 86.50 103 PHE A CA 1
ATOM 812 C C . PHE A 1 103 ? -21.598 -10.853 -1.275 1.00 86.50 103 PHE A C 1
ATOM 814 O O . PHE A 1 103 ? -22.168 -11.120 -0.219 1.00 86.50 103 PHE A O 1
ATOM 821 N N . ASN A 1 104 ? -22.247 -10.710 -2.429 1.00 82.44 104 ASN A N 1
ATOM 822 C CA . ASN A 1 104 ? -23.678 -10.960 -2.567 1.00 82.44 104 ASN A CA 1
ATOM 823 C C . ASN A 1 104 ? -23.868 -12.307 -3.262 1.00 82.44 104 ASN A C 1
ATOM 825 O O . ASN A 1 104 ? -23.367 -12.502 -4.366 1.00 82.44 104 ASN A O 1
ATOM 829 N N . PHE A 1 105 ? -24.606 -13.216 -2.633 1.00 79.12 105 PHE A N 1
ATOM 830 C CA . PHE A 1 105 ? -25.062 -14.431 -3.297 1.00 79.12 105 PHE A CA 1
ATOM 831 C C . PHE A 1 105 ? -26.333 -14.108 -4.081 1.00 79.12 105 PHE A C 1
ATOM 833 O O . PHE A 1 105 ? -27.314 -13.648 -3.495 1.00 79.12 105 PHE A O 1
ATOM 840 N N . GLU A 1 106 ? -26.341 -14.356 -5.389 1.00 77.44 106 GLU A N 1
ATOM 841 C CA . GLU A 1 106 ? -27.599 -14.410 -6.129 1.00 77.44 106 GLU A CA 1
ATOM 842 C C . GLU A 1 106 ? -28.332 -15.687 -5.706 1.00 77.44 106 GLU A C 1
ATOM 844 O O . GLU A 1 106 ? -27.912 -16.802 -6.020 1.00 77.44 106 GLU A O 1
ATOM 849 N N . GLN A 1 107 ? -29.414 -15.539 -4.936 1.00 67.19 107 GLN A N 1
ATOM 850 C CA . GLN A 1 107 ? -30.381 -16.619 -4.780 1.00 67.19 107 GLN A CA 1
ATOM 851 C C . GLN A 1 107 ? -31.088 -16.779 -6.122 1.00 67.19 107 GLN A C 1
ATOM 853 O O . GLN A 1 107 ? -32.065 -16.092 -6.412 1.00 67.19 107 GLN A O 1
ATOM 858 N N . ASN A 1 108 ? -30.583 -17.689 -6.948 1.00 58.66 108 ASN A N 1
ATOM 859 C CA . ASN A 1 108 ? -31.372 -18.231 -8.040 1.00 58.66 108 ASN A CA 1
ATOM 860 C C . ASN A 1 108 ? -32.529 -19.003 -7.399 1.00 58.66 108 ASN A C 1
ATOM 862 O O . ASN A 1 108 ? -32.346 -20.120 -6.913 1.00 58.66 108 ASN A O 1
ATOM 866 N N . ALA A 1 109 ? -33.697 -18.364 -7.314 1.00 57.88 109 ALA A N 1
ATOM 867 C CA . ALA A 1 109 ? -34.933 -19.056 -6.991 1.00 57.88 109 ALA A CA 1
ATOM 868 C C . ALA A 1 109 ? -35.125 -20.169 -8.034 1.00 57.88 109 ALA A C 1
ATOM 870 O O . ALA A 1 109 ? -35.114 -19.889 -9.234 1.00 57.88 109 ALA A O 1
ATOM 871 N N . CYS A 1 110 ? -35.194 -21.416 -7.560 1.00 53.41 110 CYS A N 1
ATOM 872 C CA . CYS A 1 110 ? -35.591 -22.569 -8.368 1.00 53.41 110 CYS A CA 1
ATOM 873 C C . CYS A 1 110 ? -37.023 -22.412 -8.883 1.00 53.41 110 CYS A C 1
ATOM 875 O O . CYS A 1 110 ? -37.857 -21.861 -8.126 1.00 53.41 110 CYS A O 1
#

Sequence (110 aa):
MLEGFYVDDLVSGGNTSEDVLDLYNKARSQMESGGFRLHKWKTNDPTLRQNICESEKDVPQQVIRGLEEDETYAKSKLVPQSGTKGEKVLGLAWNLQNDTIRFNFEQNAC

pLDDT: mean 77.98, std 18.32, range [37.16, 95.44]

Secondary structure (DSSP, 8-state):
--TTEETTEE----SSHHHHHHHHHHHHHHHHHTT--------S-HHHHHHHHHHHTTS-HHHHTTSTT---HHHHHH--TTS----EETTEEEETTTTEEE--------

Solvent-accessible surface area (backbone atoms only — not comparable to full-atom values): 7302 Å² total; per-residue (Å²): 129,69,88,43,58,55,95,90,47,77,56,84,85,56,96,44,74,64,53,42,50,52,48,50,52,50,52,40,50,54,29,48,74,71,76,39,77,74,85,81,87,87,64,57,50,68,68,58,49,51,54,51,58,57,66,59,66,77,54,68,63,80,70,56,72,79,54,78,80,65,70,50,70,63,60,75,73,69,55,66,98,78,68,74,100,63,54,66,56,98,89,33,44,37,41,46,88,77,70,42,77,56,82,83,80,81,80,77,78,128

Radius of gyration: 16.62 Å; Cα contacts (8 Å, |Δi|>4): 59; chains: 1; bounding box: 50×39×35 Å

Foldseek 3Di:
DPPQDDPPGRGDDDPDPVVVVVVVVVVQVVCVVVVHGPDDDDALDPVNVVVVVVVVVPPDCVVVVVPPPPPDPCNVPPDDPDDDPADDDPNFGADSPVRDTDDDDPPPDD

Organism: Paramuricea clavata (NCBI:txid317549)